Protein AF-A0A848Y8F3-F1 (afdb_monomer_lite)

Foldseek 3Di:
DDDDDDPPPPPDPPDDPQFKFKKAFPVLCVVQNADPDLVCLQVKAEEWEAAPVVRGIDWDWDQDPNDIDTDDHDHNHYDPDQLVSLVCRLVNRIMYMDGCVNCVVCCVVRSMPGRDGD

Structure (mmCIF, N/CA/C/O backbone):
data_AF-A0A848Y8F3-F1
#
_entry.id   AF-A0A848Y8F3-F1
#
loop_
_atom_site.group_PDB
_atom_site.id
_atom_site.type_symbol
_atom_site.label_atom_id
_atom_site.label_alt_id
_atom_site.label_comp_id
_atom_site.label_asym_id
_atom_site.label_entity_id
_atom_site.label_seq_id
_atom_site.pdbx_PDB_ins_code
_atom_site.Cartn_x
_atom_site.Cartn_y
_atom_site.Cartn_z
_atom_site.occupancy
_atom_site.B_iso_or_equiv
_atom_site.auth_seq_id
_atom_site.auth_comp_id
_atom_site.auth_asym_id
_atom_site.auth_atom_id
_atom_site.pdbx_PDB_model_num
ATOM 1 N N . MET A 1 1 ? 47.061 27.665 -5.352 1.00 40.72 1 MET A N 1
ATOM 2 C CA . MET A 1 1 ? 45.735 27.884 -5.968 1.00 40.72 1 MET A CA 1
ATOM 3 C C . MET A 1 1 ? 44.704 27.118 -5.159 1.00 40.72 1 MET A C 1
ATOM 5 O O . MET A 1 1 ? 44.908 25.937 -4.917 1.00 40.72 1 MET A O 1
ATOM 9 N N . HIS A 1 2 ? 43.694 27.837 -4.667 1.00 38.62 2 HIS A N 1
ATOM 10 C CA . HIS A 1 2 ? 42.559 27.359 -3.872 1.00 38.62 2 HIS A CA 1
ATOM 11 C C . HIS A 1 2 ? 41.809 26.207 -4.566 1.00 38.62 2 HIS A C 1
ATOM 13 O O . HIS A 1 2 ? 41.576 26.289 -5.768 1.00 38.62 2 HIS A O 1
ATOM 19 N N . ASN A 1 3 ? 41.385 25.184 -3.815 1.00 38.03 3 ASN A N 1
ATOM 20 C CA . ASN A 1 3 ? 40.304 24.290 -4.236 1.00 38.03 3 ASN A CA 1
ATOM 21 C C . ASN A 1 3 ? 39.157 24.441 -3.233 1.00 38.03 3 ASN A C 1
ATOM 23 O O . ASN A 1 3 ? 39.264 24.022 -2.080 1.00 38.03 3 ASN A O 1
ATOM 27 N N . GLU A 1 4 ? 38.116 25.136 -3.674 1.00 46.16 4 GLU A N 1
ATOM 28 C CA . GLU A 1 4 ? 36.965 25.550 -2.883 1.00 46.16 4 GLU A CA 1
ATOM 29 C C . GLU A 1 4 ? 35.962 24.402 -2.696 1.00 46.16 4 GLU A C 1
ATOM 31 O O . GLU A 1 4 ? 35.920 23.430 -3.451 1.00 46.16 4 GLU A O 1
ATOM 36 N N . GLY A 1 5 ? 35.200 24.507 -1.608 1.00 49.75 5 GLY A N 1
ATOM 37 C CA . GLY A 1 5 ? 34.425 23.445 -0.977 1.00 49.75 5 GLY A CA 1
ATOM 38 C C . GLY A 1 5 ? 33.512 22.643 -1.901 1.00 49.75 5 GLY A C 1
ATOM 39 O O . GLY A 1 5 ? 32.561 23.157 -2.488 1.00 49.75 5 GLY A O 1
ATOM 40 N N . ARG A 1 6 ? 33.702 21.319 -1.891 1.00 42.56 6 ARG A N 1
ATOM 41 C CA . ARG A 1 6 ? 32.614 20.385 -2.190 1.00 42.56 6 ARG A CA 1
ATOM 42 C C . ARG A 1 6 ? 31.580 20.550 -1.082 1.00 42.56 6 ARG A C 1
ATOM 44 O O . ARG A 1 6 ? 31.818 20.125 0.046 1.00 42.56 6 ARG A O 1
ATOM 51 N N . ALA A 1 7 ? 30.452 21.180 -1.395 1.00 49.28 7 ALA A N 1
ATOM 52 C CA . ALA A 1 7 ? 29.282 21.150 -0.536 1.00 49.28 7 ALA A CA 1
ATOM 53 C C . ALA A 1 7 ? 28.867 19.682 -0.352 1.00 49.28 7 ALA A C 1
ATOM 55 O O . ALA A 1 7 ? 28.219 19.082 -1.210 1.00 49.28 7 ALA A O 1
ATOM 56 N N . SER A 1 8 ? 29.303 19.071 0.747 1.00 43.31 8 SER A N 1
ATOM 57 C CA . SER A 1 8 ? 28.810 17.772 1.176 1.00 43.31 8 SER A CA 1
ATOM 58 C C . SER A 1 8 ? 27.366 17.975 1.607 1.00 43.31 8 SER A C 1
ATOM 60 O O . SER A 1 8 ? 27.099 18.427 2.717 1.00 43.31 8 SER A O 1
ATOM 62 N N . MET A 1 9 ? 26.428 17.682 0.706 1.00 63.75 9 MET A N 1
ATOM 63 C CA . MET A 1 9 ? 25.015 17.567 1.043 1.00 63.75 9 MET A CA 1
ATOM 64 C C . MET A 1 9 ? 24.865 16.419 2.046 1.00 63.75 9 MET A C 1
ATOM 66 O O . MET A 1 9 ? 24.722 15.256 1.674 1.00 63.75 9 MET A O 1
ATOM 70 N N . LEU A 1 10 ? 24.944 16.735 3.336 1.00 51.53 10 LEU A N 1
ATOM 71 C CA . LEU A 1 10 ? 24.617 15.807 4.406 1.00 51.53 10 LEU A CA 1
ATOM 72 C C . LEU A 1 10 ? 23.094 15.759 4.505 1.00 51.53 10 LEU A C 1
ATOM 74 O O . LEU A 1 10 ? 22.464 16.588 5.157 1.00 51.53 10 LEU A O 1
ATOM 78 N N . ALA A 1 11 ? 22.491 14.797 3.810 1.00 53.09 11 ALA A N 1
ATOM 79 C CA . ALA A 1 11 ? 21.087 14.472 3.994 1.00 53.09 11 ALA A CA 1
ATOM 80 C C . ALA A 1 11 ? 20.904 13.866 5.395 1.00 53.09 11 ALA A C 1
ATOM 82 O O . ALA A 1 11 ? 21.071 12.663 5.598 1.00 53.09 11 ALA A O 1
ATOM 83 N N . VAL A 1 12 ? 20.589 14.706 6.381 1.00 57.28 12 VAL A N 1
ATOM 84 C CA . VAL A 1 12 ? 20.203 14.244 7.715 1.00 57.28 12 VAL A CA 1
ATOM 85 C C . VAL A 1 12 ? 18.823 13.598 7.601 1.00 57.28 12 VAL A C 1
ATOM 87 O O . VAL A 1 12 ? 17.846 14.236 7.207 1.00 57.28 12 VAL A O 1
ATOM 90 N N . ARG A 1 13 ? 18.737 12.305 7.921 1.00 50.50 13 ARG A N 1
ATOM 91 C CA . ARG A 1 13 ? 17.470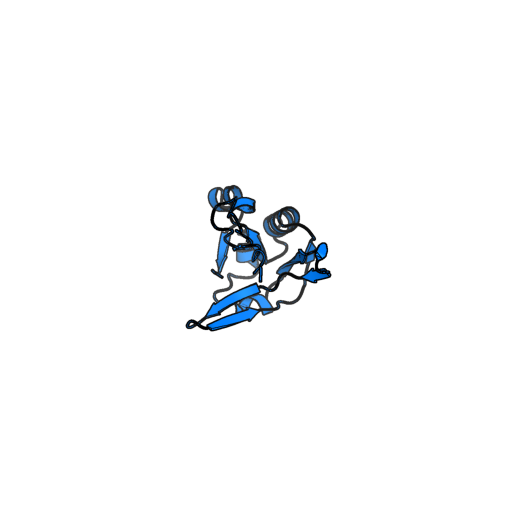 11.566 7.984 1.00 50.50 13 ARG A CA 1
ATOM 92 C C . ARG A 1 13 ? 16.716 12.027 9.235 1.00 50.50 13 ARG A C 1
ATOM 94 O O . ARG A 1 13 ? 16.937 11.502 10.315 1.00 50.50 13 ARG A O 1
ATOM 101 N N . LEU A 1 14 ? 15.854 13.035 9.084 1.00 59.38 14 LEU A N 1
ATOM 102 C CA . LEU A 1 14 ? 15.058 13.623 10.176 1.00 59.38 14 LEU A CA 1
ATOM 103 C C . LEU A 1 14 ? 13.970 12.683 10.730 1.00 59.38 14 LEU A C 1
ATOM 105 O O . LEU A 1 14 ? 13.372 12.969 11.760 1.00 59.38 14 LEU A O 1
ATOM 109 N N . THR A 1 15 ? 13.687 11.573 10.048 1.00 56.69 15 THR A N 1
ATOM 110 C CA . THR A 1 15 ? 12.646 10.608 10.416 1.00 56.69 15 THR A CA 1
ATOM 111 C C . THR A 1 15 ? 13.185 9.181 10.317 1.00 56.69 15 THR A C 1
ATOM 113 O O . THR A 1 15 ? 14.106 8.904 9.540 1.00 56.69 15 THR A O 1
ATOM 116 N N . GLY A 1 16 ? 12.617 8.271 11.121 1.00 63.03 16 GLY A N 1
ATOM 117 C CA . GLY A 1 16 ? 12.870 6.830 11.016 1.00 63.03 16 GLY A CA 1
ATOM 118 C C . GLY A 1 16 ? 12.612 6.298 9.595 1.00 63.03 16 GLY A C 1
ATOM 119 O O . GLY A 1 16 ? 12.116 7.029 8.737 1.00 63.03 16 GLY A O 1
ATOM 120 N N . PRO A 1 17 ? 12.966 5.038 9.289 1.00 67.75 17 PRO A N 1
ATOM 121 C CA . PRO A 1 17 ? 12.876 4.514 7.929 1.00 67.75 17 PRO A CA 1
ATOM 122 C C . PRO A 1 17 ? 11.454 4.654 7.363 1.00 67.75 17 PRO A C 1
ATOM 124 O O . PRO A 1 17 ? 10.519 3.982 7.805 1.00 67.75 17 PRO A O 1
ATOM 127 N N . LEU A 1 18 ? 11.308 5.530 6.364 1.00 77.25 18 LEU A N 1
ATOM 128 C CA . LEU A 1 18 ? 10.089 5.721 5.583 1.00 77.25 18 LEU A CA 1
ATOM 129 C C . LEU A 1 18 ? 9.797 4.431 4.816 1.00 77.25 18 LEU A C 1
ATOM 131 O O . LEU A 1 18 ? 10.310 4.212 3.722 1.00 77.25 18 LEU A O 1
ATOM 135 N N . THR A 1 19 ? 9.015 3.556 5.440 1.00 84.31 19 THR A N 1
ATOM 136 C CA . THR A 1 19 ? 8.743 2.217 4.924 1.00 84.31 19 THR A CA 1
ATOM 137 C C . THR A 1 19 ? 7.378 2.232 4.240 1.00 84.31 19 THR A C 1
ATOM 139 O O . THR A 1 19 ? 6.365 2.330 4.944 1.00 84.31 19 THR A O 1
ATOM 142 N N . PRO A 1 20 ? 7.312 2.190 2.897 1.00 88.00 20 PRO A N 1
ATOM 143 C CA . PRO A 1 20 ? 6.046 2.040 2.196 1.00 88.00 20 PRO A CA 1
ATOM 144 C C . PRO A 1 20 ? 5.443 0.666 2.497 1.00 88.00 20 PRO A C 1
ATOM 146 O O . PRO A 1 20 ? 6.156 -0.327 2.649 1.00 88.00 20 PRO A O 1
ATOM 149 N N . ARG A 1 21 ? 4.119 0.612 2.598 1.00 91.38 21 ARG A N 1
ATOM 150 C CA . ARG A 1 21 ? 3.357 -0.619 2.796 1.00 91.38 21 ARG A CA 1
ATOM 151 C C . ARG A 1 21 ? 2.180 -0.664 1.839 1.00 91.38 21 ARG A C 1
ATOM 153 O O . ARG A 1 21 ? 1.455 0.322 1.701 1.00 91.38 21 ARG A O 1
ATOM 160 N N . PHE A 1 22 ? 2.010 -1.821 1.207 1.00 94.06 22 PHE A N 1
ATOM 161 C CA . PHE A 1 22 ? 0.845 -2.140 0.393 1.00 94.06 22 PHE A CA 1
ATOM 162 C C . PHE A 1 22 ? -0.246 -2.696 1.283 1.00 94.06 22 PHE A C 1
ATOM 164 O O . PHE A 1 22 ? 0.002 -3.608 2.076 1.00 94.06 22 PHE A O 1
ATOM 171 N N . MET A 1 23 ? -1.441 -2.142 1.154 1.00 95.50 23 MET A N 1
ATOM 172 C CA . MET A 1 23 ? -2.519 -2.420 2.086 1.00 95.50 23 MET A CA 1
ATOM 173 C C . MET A 1 23 ? -3.895 -2.317 1.429 1.00 95.50 23 MET A C 1
ATOM 175 O O . MET A 1 23 ? -4.058 -1.658 0.397 1.00 95.50 23 MET A O 1
ATOM 179 N N . ALA A 1 24 ? -4.864 -3.001 2.028 1.00 97.50 24 ALA A N 1
ATOM 180 C CA . ALA A 1 24 ? -6.263 -3.024 1.619 1.00 97.50 24 ALA A CA 1
ATOM 181 C C . ALA A 1 24 ? -7.175 -3.162 2.845 1.00 97.50 24 ALA A C 1
ATOM 183 O O . ALA A 1 24 ? -6.748 -3.687 3.873 1.00 97.50 24 ALA A O 1
ATOM 184 N N . ALA A 1 25 ? -8.432 -2.726 2.738 1.00 98.00 25 ALA A N 1
ATOM 185 C CA . ALA A 1 25 ? -9.431 -3.040 3.757 1.00 98.00 25 ALA A CA 1
ATOM 186 C C . ALA A 1 25 ? -9.798 -4.537 3.728 1.00 98.00 25 ALA A C 1
ATOM 188 O O . ALA A 1 25 ? -9.925 -5.096 2.631 1.00 98.00 25 ALA A O 1
ATOM 189 N N . PRO A 1 26 ? -10.057 -5.170 4.888 1.00 97.44 26 PRO A N 1
ATOM 190 C CA . PRO A 1 26 ? -10.537 -6.552 4.952 1.00 97.44 26 PRO A CA 1
ATOM 191 C C . PRO A 1 26 ? -11.757 -6.799 4.054 1.00 97.44 26 PRO A C 1
ATOM 193 O O . PRO A 1 26 ? -11.775 -7.748 3.277 1.00 97.44 26 PRO A O 1
ATOM 196 N N . SER A 1 27 ? -12.718 -5.869 4.051 1.00 97.25 27 SER A N 1
ATOM 197 C CA . SER A 1 27 ? -13.935 -5.932 3.224 1.00 97.25 27 SER A CA 1
ATOM 198 C C . SER A 1 27 ? -13.654 -5.983 1.717 1.00 97.25 27 SER A C 1
ATOM 200 O O . SER A 1 27 ? -14.392 -6.608 0.951 1.00 97.25 27 SER A O 1
ATOM 202 N N . TYR A 1 28 ? -12.574 -5.344 1.260 1.00 97.25 28 TYR A N 1
ATOM 203 C CA . TYR A 1 28 ? -12.135 -5.441 -0.128 1.00 97.25 28 TYR A CA 1
ATOM 204 C C . TYR A 1 28 ? -11.525 -6.818 -0.413 1.00 97.25 28 TYR A C 1
ATOM 206 O O . TYR A 1 28 ? -11.840 -7.432 -1.433 1.00 97.25 28 TYR A O 1
ATOM 214 N N . LEU A 1 29 ? -10.685 -7.320 0.494 1.00 96.62 29 LEU A N 1
ATOM 215 C CA . LEU A 1 29 ? -10.014 -8.614 0.352 1.00 96.62 29 LEU A CA 1
ATOM 216 C C . LEU A 1 29 ? -10.997 -9.788 0.385 1.00 96.62 29 LEU A C 1
ATOM 218 O O . LEU A 1 29 ? -10.830 -10.737 -0.376 1.00 96.62 29 LEU A O 1
ATOM 222 N N . GLU A 1 30 ? -12.050 -9.707 1.195 1.00 96.31 30 GLU A N 1
ATOM 223 C CA . GLU A 1 30 ? -13.137 -10.693 1.222 1.00 96.31 30 GLU A CA 1
ATOM 224 C C . GLU A 1 30 ? -13.861 -10.793 -0.125 1.00 96.31 30 GLU A C 1
ATOM 226 O O . GLU A 1 30 ? -14.257 -11.878 -0.547 1.00 96.31 30 GLU A O 1
ATOM 231 N N . ARG A 1 31 ? -14.017 -9.666 -0.828 1.00 96.00 31 ARG A N 1
ATOM 232 C CA . ARG A 1 31 ? -14.767 -9.599 -2.086 1.00 96.00 31 ARG A CA 1
ATOM 233 C C . ARG A 1 31 ? -13.926 -9.902 -3.324 1.00 96.00 31 ARG A C 1
ATOM 235 O O . ARG A 1 31 ? -14.446 -10.470 -4.281 1.00 96.00 31 ARG A O 1
ATOM 242 N N . PHE A 1 32 ? -12.668 -9.468 -3.343 1.00 95.12 32 PHE A N 1
ATOM 243 C CA . PHE A 1 32 ? -11.805 -9.535 -4.528 1.00 95.12 32 PHE A CA 1
ATOM 244 C C . PHE A 1 32 ? -10.631 -10.505 -4.378 1.00 95.12 32 PHE A C 1
ATOM 246 O O . PHE A 1 32 ? -9.903 -10.721 -5.344 1.00 95.12 32 PHE A O 1
ATOM 253 N N . GLY A 1 33 ? -10.454 -11.103 -3.199 1.00 94.38 33 GLY A N 1
ATOM 254 C CA . GLY A 1 33 ? -9.318 -11.959 -2.885 1.00 94.38 33 GLY A CA 1
ATOM 255 C C . GLY A 1 33 ? -8.075 -11.173 -2.467 1.00 94.38 33 GLY A C 1
ATOM 256 O O . GLY A 1 33 ? -7.980 -9.953 -2.632 1.00 94.38 33 GLY A O 1
ATOM 257 N N . ARG A 1 34 ? -7.107 -11.901 -1.901 1.00 95.19 34 ARG A N 1
ATOM 258 C CA . ARG A 1 34 ? -5.811 -11.359 -1.478 1.00 95.19 34 ARG A CA 1
ATOM 259 C C . ARG A 1 34 ? -4.772 -11.553 -2.587 1.00 95.19 34 ARG A C 1
ATOM 261 O O . ARG A 1 34 ? -4.596 -12.695 -3.014 1.00 95.19 34 ARG A O 1
ATOM 268 N N . PRO A 1 35 ? -4.051 -10.501 -3.018 1.00 93.88 35 PRO A N 1
ATOM 269 C CA . PRO A 1 35 ? -2.919 -10.680 -3.916 1.00 93.88 35 PRO A CA 1
ATOM 270 C C . PRO A 1 35 ? -1.800 -11.413 -3.175 1.00 93.88 35 PRO A C 1
ATOM 272 O O . PRO A 1 35 ? -1.441 -11.058 -2.053 1.00 93.88 35 PRO A O 1
ATOM 275 N N . SER A 1 36 ? -1.241 -12.428 -3.818 1.00 90.69 36 SER A N 1
ATOM 276 C CA . SER A 1 36 ? -0.097 -13.195 -3.313 1.00 90.69 36 SER A CA 1
ATOM 277 C C . SER A 1 36 ? 1.228 -12.694 -3.884 1.00 90.69 36 SER A C 1
ATOM 279 O O . SER A 1 36 ? 2.295 -12.944 -3.327 1.00 90.69 36 SER A O 1
ATOM 281 N N . HIS A 1 37 ? 1.153 -11.964 -4.996 1.00 90.69 37 HIS A N 1
ATOM 282 C CA . HIS A 1 37 ? 2.292 -11.539 -5.781 1.00 90.69 37 HIS A CA 1
ATOM 283 C C . HIS A 1 37 ? 2.093 -10.105 -6.293 1.00 90.69 37 HIS A C 1
ATOM 285 O O . HIS A 1 37 ? 0.985 -9.743 -6.686 1.00 90.69 37 HIS A O 1
ATOM 291 N N . PRO A 1 38 ? 3.161 -9.290 -6.416 1.00 90.56 38 PRO A N 1
ATOM 292 C CA . PRO A 1 38 ? 3.087 -7.966 -7.045 1.00 90.56 38 PRO A CA 1
ATOM 293 C C . PRO A 1 38 ? 2.372 -7.898 -8.405 1.00 90.56 38 PRO A C 1
ATOM 295 O O . PRO A 1 38 ? 1.736 -6.894 -8.711 1.00 90.56 38 PRO A O 1
ATOM 298 N N . ARG A 1 39 ? 2.438 -8.960 -9.222 1.00 89.88 39 ARG A N 1
ATOM 299 C CA . ARG A 1 39 ? 1.764 -9.026 -10.528 1.00 89.88 39 ARG A CA 1
ATOM 300 C C . ARG A 1 39 ? 0.240 -9.075 -10.399 1.00 89.88 39 ARG A C 1
ATOM 302 O O . ARG A 1 39 ? -0.455 -8.574 -11.276 1.00 89.88 39 ARG A O 1
ATOM 309 N N . ASP A 1 40 ? -0.271 -9.609 -9.291 1.00 92.12 40 ASP A N 1
ATOM 310 C CA . ASP A 1 40 ? -1.707 -9.736 -9.033 1.00 92.12 40 ASP A CA 1
ATOM 311 C C . ASP A 1 40 ? -2.360 -8.350 -8.917 1.00 92.12 40 ASP A C 1
ATOM 313 O O . ASP A 1 40 ? -3.533 -8.180 -9.234 1.00 92.12 40 ASP A O 1
ATOM 317 N N . LEU A 1 41 ? -1.582 -7.319 -8.563 1.00 91.50 41 LEU A N 1
ATOM 318 C CA . LEU A 1 41 ? -2.033 -5.924 -8.512 1.00 91.50 41 LEU A CA 1
ATOM 319 C C . LEU A 1 41 ? -2.568 -5.416 -9.856 1.00 91.50 41 LEU A C 1
ATOM 321 O O . LEU A 1 41 ? -3.386 -4.499 -9.870 1.00 91.50 41 LEU A O 1
ATOM 325 N N . LEU A 1 42 ? -2.154 -6.017 -10.976 1.00 91.12 42 LEU A N 1
ATOM 326 C CA . LEU A 1 42 ? -2.681 -5.691 -12.304 1.00 91.12 42 LEU A CA 1
ATOM 327 C C . LEU A 1 42 ? -4.159 -6.089 -12.465 1.00 91.12 42 LEU A C 1
ATOM 329 O O . LEU A 1 42 ? -4.858 -5.497 -13.283 1.00 91.12 42 LEU A O 1
ATOM 333 N N . ALA A 1 43 ? -4.634 -7.064 -11.685 1.00 92.38 43 ALA A N 1
ATOM 334 C CA . ALA A 1 43 ? -6.016 -7.542 -11.695 1.00 92.38 43 ALA A CA 1
ATOM 335 C C . ALA A 1 43 ? -6.900 -6.874 -10.625 1.00 92.38 43 ALA A C 1
ATOM 337 O O . ALA A 1 43 ? -8.108 -7.108 -10.582 1.00 92.38 43 ALA A O 1
ATOM 338 N N . HIS A 1 44 ? -6.325 -6.029 -9.765 1.00 94.31 44 HIS A N 1
ATOM 339 C CA . HIS A 1 44 ? -7.039 -5.351 -8.689 1.00 94.31 44 HIS A CA 1
ATOM 340 C C . HIS A 1 44 ? -7.249 -3.865 -8.981 1.00 94.31 44 HIS A C 1
ATOM 342 O O . HIS A 1 44 ? -6.485 -3.213 -9.693 1.00 94.31 44 HIS A O 1
ATOM 348 N N . LYS A 1 45 ? -8.270 -3.292 -8.338 1.00 94.81 45 LYS A N 1
ATOM 349 C CA . LYS A 1 45 ? -8.407 -1.839 -8.252 1.00 94.81 45 LYS A CA 1
ATOM 350 C C . LYS A 1 45 ? -7.264 -1.276 -7.424 1.00 94.81 45 LYS A C 1
ATOM 352 O O . LYS A 1 45 ? -7.001 -1.762 -6.324 1.00 94.81 45 LYS A O 1
ATOM 357 N N . CYS A 1 46 ? -6.627 -0.232 -7.939 1.00 94.69 46 CYS A N 1
ATOM 358 C CA . CYS A 1 46 ? -5.495 0.407 -7.284 1.00 94.69 46 CYS A CA 1
ATOM 359 C C . CYS A 1 46 ? -5.765 1.892 -7.026 1.00 94.69 46 CYS A C 1
ATOM 361 O O . CYS A 1 46 ? -6.139 2.652 -7.928 1.00 94.69 46 CYS A O 1
ATOM 363 N N . VAL A 1 47 ? -5.536 2.295 -5.778 1.00 94.44 47 VAL A N 1
ATOM 364 C CA . VAL A 1 47 ? -5.578 3.672 -5.291 1.00 94.44 47 VAL A CA 1
ATOM 365 C C . VAL A 1 47 ? -4.148 4.198 -5.257 1.00 94.44 47 VAL A C 1
ATOM 367 O O . VAL A 1 47 ? -3.315 3.758 -4.462 1.00 94.44 47 VAL A O 1
ATOM 370 N N . ARG A 1 48 ? -3.833 5.124 -6.162 1.00 91.31 48 ARG A N 1
ATOM 371 C CA . ARG A 1 48 ? -2.462 5.574 -6.408 1.00 91.31 48 ARG A CA 1
ATOM 372 C C . ARG A 1 48 ? -2.206 6.967 -5.849 1.00 91.31 48 ARG A C 1
ATOM 374 O O . ARG A 1 48 ? -3.076 7.831 -5.833 1.00 91.31 48 ARG A O 1
ATOM 381 N N . HIS A 1 49 ? -0.965 7.185 -5.435 1.00 88.44 49 HIS A N 1
ATOM 382 C CA . HIS A 1 49 ? -0.471 8.483 -4.999 1.00 88.44 49 HIS A CA 1
ATOM 383 C C . HIS A 1 49 ? 0.240 9.196 -6.154 1.00 88.44 49 HIS A C 1
ATOM 385 O O . HIS A 1 49 ? 1.072 8.589 -6.828 1.00 88.44 49 HIS A O 1
ATOM 391 N N . LYS A 1 50 ? -0.036 10.482 -6.370 1.00 86.56 50 LYS A N 1
ATOM 392 C CA . LYS A 1 50 ? 0.646 11.336 -7.345 1.00 86.56 50 LYS A CA 1
ATOM 393 C C . LYS A 1 50 ? 1.482 12.386 -6.632 1.00 86.56 50 LYS A C 1
ATOM 395 O O . LYS A 1 50 ? 0.968 13.198 -5.877 1.00 86.56 50 LYS A O 1
ATOM 400 N N . PHE A 1 51 ? 2.767 12.442 -6.965 1.00 78.31 51 PHE A N 1
ATOM 401 C CA . PHE A 1 51 ? 3.626 13.541 -6.552 1.00 78.31 51 PHE A CA 1
ATOM 402 C C . PHE A 1 51 ? 3.298 14.784 -7.378 1.00 78.31 51 PHE A C 1
ATOM 404 O O . PHE A 1 51 ? 3.655 14.865 -8.556 1.00 78.31 51 PHE A O 1
ATOM 411 N N . VAL A 1 52 ? 2.634 15.760 -6.757 1.00 73.69 52 VAL A N 1
ATOM 412 C CA . VAL A 1 52 ? 2.236 17.022 -7.405 1.00 73.69 52 VAL A CA 1
ATOM 413 C C . VAL A 1 52 ? 3.447 17.769 -7.959 1.00 73.69 52 VAL A C 1
ATOM 415 O O . VAL A 1 52 ? 3.442 18.170 -9.122 1.00 73.69 52 VAL A O 1
ATOM 418 N N . THR A 1 53 ? 4.517 17.874 -7.167 1.00 73.56 53 THR A N 1
ATOM 419 C CA . THR A 1 53 ? 5.753 18.589 -7.528 1.00 73.56 53 THR A CA 1
ATOM 420 C C . THR A 1 53 ? 6.454 17.993 -8.743 1.00 73.56 53 THR A C 1
ATOM 422 O O . THR A 1 53 ? 6.969 18.723 -9.581 1.00 73.56 53 THR A O 1
ATOM 425 N N . ALA A 1 54 ? 6.437 16.668 -8.875 1.00 73.38 54 ALA A N 1
ATOM 426 C CA . ALA A 1 54 ? 7.093 15.968 -9.972 1.00 73.38 54 ALA A CA 1
ATOM 427 C C . ALA A 1 54 ? 6.128 15.549 -11.098 1.00 73.38 54 ALA A C 1
ATOM 429 O O . ALA A 1 54 ? 6.541 14.845 -12.016 1.00 73.38 54 ALA A O 1
ATOM 430 N N . LYS A 1 55 ? 4.845 15.943 -11.011 1.00 76.31 55 LYS A N 1
ATOM 431 C CA . LYS A 1 55 ? 3.749 15.599 -11.938 1.00 76.31 55 LYS A CA 1
ATOM 432 C C . LYS A 1 55 ? 3.646 14.104 -12.295 1.00 76.31 55 LYS A C 1
ATOM 434 O O . LYS A 1 55 ? 3.040 13.761 -13.307 1.00 76.31 55 LYS A O 1
ATOM 439 N N . ARG A 1 56 ? 4.170 13.213 -11.449 1.00 79.00 56 ARG A N 1
ATOM 440 C CA . ARG A 1 56 ? 4.255 11.764 -11.693 1.00 79.00 56 ARG A CA 1
ATOM 441 C C . ARG A 1 56 ? 3.521 10.969 -10.630 1.00 79.00 56 ARG A C 1
ATOM 443 O O . ARG A 1 56 ? 3.504 11.348 -9.459 1.00 79.00 56 ARG A O 1
ATOM 450 N N . VAL A 1 57 ? 2.930 9.857 -11.046 1.00 80.31 57 VAL A N 1
ATOM 451 C CA . VAL A 1 57 ? 2.362 8.872 -10.125 1.00 80.31 57 VAL A CA 1
ATOM 452 C C . VAL A 1 57 ? 3.511 8.111 -9.464 1.00 80.31 57 VAL A C 1
ATOM 454 O O . VAL A 1 57 ? 4.536 7.859 -10.093 1.00 80.31 57 VAL A O 1
ATOM 457 N N . LEU A 1 58 ? 3.376 7.799 -8.177 1.00 80.00 58 LEU A N 1
ATOM 458 C CA . LEU A 1 58 ? 4.323 6.957 -7.460 1.00 80.00 58 LEU A CA 1
ATOM 459 C C . LEU A 1 58 ? 4.336 5.570 -8.111 1.00 80.00 58 LEU A C 1
ATOM 461 O O . LEU A 1 58 ? 3.316 4.870 -8.130 1.00 80.00 58 LEU A O 1
ATOM 465 N N . ASN A 1 59 ? 5.495 5.192 -8.638 1.00 82.62 59 ASN A N 1
ATOM 466 C CA . ASN A 1 59 ? 5.737 3.845 -9.125 1.00 82.62 59 ASN A CA 1
ATOM 467 C C . ASN A 1 59 ? 5.897 2.893 -7.947 1.00 82.62 59 ASN A C 1
ATOM 469 O O . ASN A 1 59 ? 6.471 3.247 -6.914 1.00 82.62 59 ASN A O 1
ATOM 473 N N . TRP A 1 60 ? 5.330 1.701 -8.092 1.00 89.69 60 TRP A N 1
ATOM 474 C CA . TRP A 1 60 ? 5.407 0.675 -7.069 1.00 89.69 60 TRP A CA 1
ATOM 475 C C . TRP A 1 60 ? 6.583 -0.228 -7.395 1.00 89.69 60 TRP A C 1
ATOM 477 O O . TRP A 1 60 ? 6.603 -0.893 -8.429 1.00 89.69 60 TRP A O 1
ATOM 487 N N . HIS A 1 61 ? 7.584 -0.186 -6.526 1.00 86.75 61 HIS A N 1
ATOM 488 C CA . HIS A 1 61 ? 8.778 -1.001 -6.641 1.00 86.75 61 HIS A CA 1
ATOM 489 C C . HIS A 1 61 ? 8.666 -2.179 -5.687 1.00 86.75 61 HIS A C 1
ATOM 491 O O . HIS A 1 61 ? 8.243 -2.011 -4.545 1.00 86.75 61 HIS A O 1
ATOM 497 N N . PHE A 1 62 ? 9.045 -3.340 -6.194 1.00 86.44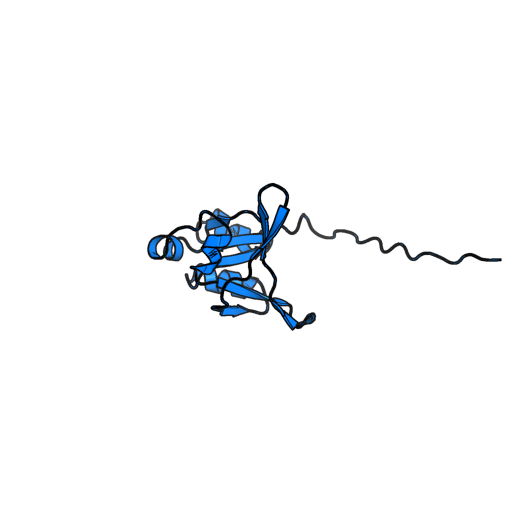 62 PHE A N 1
ATOM 498 C CA . PHE A 1 62 ? 9.072 -4.599 -5.475 1.00 86.44 62 PHE A CA 1
ATOM 499 C C . PHE A 1 62 ? 10.418 -5.267 -5.706 1.00 86.44 62 PHE A C 1
ATOM 501 O O . PHE A 1 62 ? 10.974 -5.165 -6.802 1.00 86.44 62 PHE A O 1
ATOM 508 N N . VAL A 1 63 ? 10.929 -5.978 -4.710 1.00 83.56 63 VAL A N 1
ATOM 509 C CA . VAL A 1 63 ? 12.083 -6.864 -4.885 1.00 83.56 63 VAL A CA 1
ATOM 510 C C . VAL A 1 63 ? 11.600 -8.303 -5.060 1.00 83.56 63 VAL A C 1
ATOM 512 O O . VAL A 1 63 ? 11.004 -8.882 -4.157 1.00 83.56 63 VAL A O 1
ATOM 515 N N . GLU A 1 64 ? 11.881 -8.887 -6.222 1.00 80.38 64 GLU A N 1
ATOM 516 C CA . GLU A 1 64 ? 11.590 -10.285 -6.561 1.00 80.38 64 GLU A CA 1
ATOM 517 C C . GLU A 1 64 ? 12.905 -10.955 -6.971 1.00 80.38 64 GLU A C 1
ATOM 519 O O . GLU A 1 64 ? 13.609 -10.440 -7.839 1.00 80.38 64 GLU A O 1
ATOM 524 N N . ASP A 1 65 ? 13.282 -12.055 -6.314 1.00 81.00 65 ASP A N 1
ATOM 525 C CA . ASP A 1 65 ? 14.539 -12.782 -6.566 1.00 81.00 65 ASP A CA 1
ATOM 526 C C . ASP A 1 65 ? 15.797 -11.888 -6.569 1.00 81.00 65 ASP A C 1
ATOM 528 O O . ASP A 1 65 ? 16.721 -12.048 -7.368 1.00 81.00 65 ASP A O 1
ATOM 532 N N . GLY A 1 66 ? 15.825 -10.885 -5.684 1.00 82.25 66 GLY A N 1
ATOM 533 C CA . GLY A 1 66 ? 16.919 -9.911 -5.592 1.00 82.25 66 GLY A CA 1
ATOM 534 C C . GLY A 1 66 ? 16.944 -8.870 -6.719 1.00 82.25 66 GLY A C 1
ATOM 535 O O . GLY A 1 66 ? 17.843 -8.030 -6.751 1.00 82.25 66 GLY A O 1
ATOM 536 N N . GLN A 1 67 ? 15.963 -8.880 -7.623 1.00 82.56 67 GLN A N 1
ATOM 537 C CA . GLN A 1 67 ? 15.816 -7.901 -8.694 1.00 82.56 67 GLN A CA 1
ATOM 538 C C . GLN A 1 67 ? 14.705 -6.904 -8.375 1.00 82.56 67 GLN A C 1
ATOM 540 O O . GLN A 1 67 ? 13.587 -7.273 -8.018 1.00 82.56 67 GLN A O 1
ATOM 545 N N . ALA A 1 68 ? 14.995 -5.617 -8.571 1.00 84.56 68 ALA A N 1
ATOM 546 C CA . ALA A 1 68 ? 13.973 -4.586 -8.510 1.00 84.56 68 ALA A CA 1
ATOM 547 C C . ALA A 1 68 ? 13.033 -4.712 -9.719 1.00 84.56 68 ALA A C 1
ATOM 549 O O . ALA A 1 68 ? 13.455 -4.607 -10.874 1.00 84.56 68 ALA A O 1
ATOM 550 N N . LYS A 1 69 ? 11.748 -4.908 -9.446 1.00 84.94 69 LYS A N 1
ATOM 551 C CA . LYS A 1 69 ? 10.659 -4.894 -10.418 1.00 84.94 69 LYS A CA 1
ATOM 552 C C . LYS A 1 69 ? 9.777 -3.687 -10.152 1.00 84.94 69 LYS A C 1
ATOM 554 O O . LYS A 1 69 ? 9.465 -3.360 -9.010 1.00 84.94 69 LYS A O 1
ATOM 559 N N . THR A 1 70 ? 9.359 -3.030 -11.224 1.00 87.62 70 THR A N 1
ATOM 560 C CA . THR A 1 70 ? 8.367 -1.958 -11.149 1.00 87.62 70 THR A CA 1
ATOM 561 C C . THR A 1 70 ? 7.039 -2.507 -11.633 1.00 87.62 70 THR A C 1
ATOM 563 O O . THR A 1 70 ? 6.972 -3.076 -12.721 1.00 87.62 70 THR A O 1
ATOM 566 N N . VAL A 1 71 ? 5.991 -2.331 -10.834 1.00 87.19 71 VAL A N 1
ATOM 567 C CA . VAL A 1 71 ? 4.617 -2.649 -11.221 1.00 87.19 71 VAL A CA 1
ATOM 568 C C . VAL A 1 71 ? 3.860 -1.343 -11.408 1.00 87.19 71 VAL A C 1
ATOM 570 O O . VAL A 1 71 ? 3.846 -0.472 -10.536 1.00 87.19 71 VAL A O 1
ATOM 573 N N . GLU A 1 72 ? 3.213 -1.216 -12.561 1.00 86.56 72 GLU A N 1
ATOM 574 C CA . GLU A 1 72 ? 2.345 -0.091 -12.889 1.00 86.56 72 GLU A CA 1
ATOM 575 C C . GLU A 1 72 ? 0.913 -0.605 -13.049 1.00 86.56 72 GLU A C 1
ATOM 577 O O . GLU A 1 72 ? 0.493 -0.940 -14.156 1.00 86.56 72 GLU A O 1
ATOM 582 N N . PRO A 1 73 ? 0.161 -0.731 -11.944 1.00 84.00 73 PRO A N 1
ATOM 583 C CA . PRO A 1 73 ? -1.207 -1.211 -12.018 1.00 84.00 73 PRO A CA 1
ATOM 584 C C . PRO A 1 73 ? -2.129 -0.177 -12.668 1.00 84.00 73 PRO A C 1
ATOM 586 O O . PRO A 1 73 ? -1.846 1.030 -12.611 1.00 84.00 73 PRO A O 1
ATOM 589 N N . PRO A 1 74 ? -3.260 -0.631 -13.240 1.00 77.44 74 PRO A N 1
ATOM 590 C CA . PRO A 1 74 ? -4.257 0.263 -13.800 1.00 77.44 74 PRO A CA 1
ATOM 591 C C . PRO A 1 74 ? -4.761 1.242 -12.734 1.00 77.44 74 PRO A C 1
ATOM 593 O O . PRO A 1 74 ? -5.096 0.882 -11.602 1.00 77.44 74 PRO A O 1
ATOM 596 N N . ASN A 1 75 ? -4.803 2.520 -13.099 1.00 75.44 75 ASN A N 1
ATOM 597 C CA . ASN A 1 75 ? -5.151 3.591 -12.175 1.00 75.44 75 ASN A CA 1
ATOM 598 C C . ASN A 1 75 ? -6.673 3.613 -11.979 1.00 75.44 75 ASN A C 1
ATOM 600 O O . ASN A 1 75 ? -7.396 3.954 -12.911 1.00 75.44 75 ASN A O 1
ATOM 604 N N . THR A 1 76 ? -7.166 3.281 -10.783 1.00 81.50 76 THR A N 1
ATOM 605 C CA . THR A 1 76 ? -8.607 3.379 -10.478 1.00 81.50 76 THR A CA 1
ATOM 606 C C . THR A 1 76 ? -8.946 4.700 -9.795 1.00 81.50 76 THR A C 1
ATOM 608 O O . THR A 1 76 ? -9.915 5.356 -10.161 1.00 81.50 76 THR A O 1
ATOM 611 N N . LEU A 1 77 ? -8.124 5.115 -8.829 1.00 90.19 77 LEU A N 1
ATOM 612 C CA . LEU A 1 77 ? -8.222 6.404 -8.143 1.00 90.19 77 LEU A CA 1
ATOM 613 C C . LEU A 1 77 ? -6.820 6.987 -7.974 1.00 90.19 77 LEU A C 1
ATOM 615 O O . LEU A 1 77 ? -5.864 6.240 -7.760 1.00 90.19 77 LEU A O 1
ATOM 619 N N . ILE A 1 78 ? -6.688 8.311 -8.070 1.00 90.81 78 ILE A N 1
ATOM 620 C CA . ILE A 1 78 ? -5.410 9.007 -7.891 1.00 90.81 78 ILE A CA 1
ATOM 621 C C . ILE A 1 78 ? -5.604 10.160 -6.913 1.00 90.81 78 ILE A C 1
ATOM 623 O O . ILE A 1 78 ? -6.422 11.042 -7.157 1.00 90.81 78 ILE A O 1
ATOM 627 N N . PHE A 1 79 ? -4.802 10.175 -5.853 1.00 92.25 79 PHE A N 1
ATOM 628 C CA . PHE A 1 79 ? -4.766 11.246 -4.861 1.00 92.25 79 PHE A CA 1
ATOM 629 C C . PHE A 1 79 ? -3.377 11.869 -4.785 1.00 92.25 79 PHE A C 1
ATOM 631 O O . PHE A 1 79 ? -2.372 11.231 -5.095 1.00 92.25 79 PHE A O 1
ATOM 638 N N . ASP A 1 80 ? -3.312 13.123 -4.364 1.00 89.81 80 ASP A N 1
ATOM 639 C CA . ASP A 1 80 ? -2.075 13.897 -4.235 1.00 89.81 80 ASP A CA 1
ATOM 640 C C . ASP A 1 80 ? -1.414 13.802 -2.852 1.00 89.81 80 ASP A C 1
ATOM 642 O O . ASP A 1 80 ? -0.337 14.356 -2.637 1.00 89.81 80 ASP A O 1
ATOM 646 N N . ASN A 1 81 ? -2.050 13.093 -1.920 1.00 89.12 81 ASN A N 1
ATOM 647 C CA . ASN A 1 81 ? -1.557 12.887 -0.571 1.00 89.12 81 ASN A CA 1
ATOM 648 C C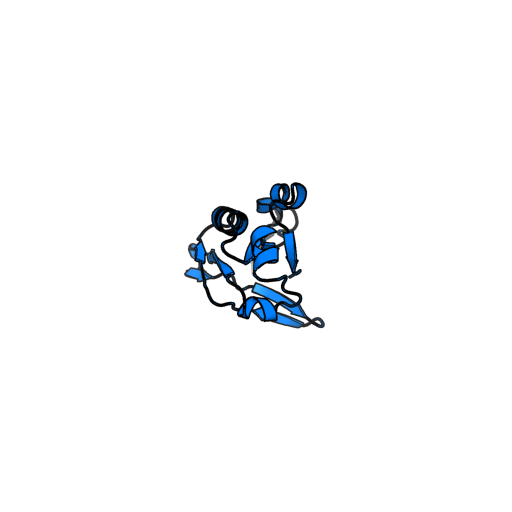 . ASN A 1 81 ? -1.886 11.465 -0.079 1.00 89.12 81 ASN A C 1
ATOM 650 O O . ASN A 1 81 ? -2.860 10.840 -0.504 1.00 89.12 81 ASN A O 1
ATOM 654 N N . MET A 1 82 ? -1.056 10.936 0.822 1.00 90.62 82 MET A N 1
ATOM 655 C CA . MET A 1 82 ? -1.185 9.556 1.309 1.00 90.62 82 MET A CA 1
ATOM 656 C C . MET A 1 82 ? -2.340 9.350 2.300 1.00 90.62 82 MET A C 1
ATOM 658 O O . MET A 1 82 ? -2.799 8.222 2.446 1.00 90.62 82 MET A O 1
ATOM 662 N N . GLN A 1 83 ? -2.829 10.410 2.951 1.00 92.75 83 GLN A N 1
ATOM 663 C CA . GLN A 1 83 ? -3.973 10.328 3.870 1.00 92.75 83 GLN A CA 1
ATOM 664 C C . GLN A 1 83 ? -5.264 10.016 3.102 1.00 92.75 83 GLN A C 1
ATOM 666 O O . GLN A 1 83 ? -6.013 9.121 3.479 1.00 92.75 83 GLN A O 1
ATOM 671 N N . SER A 1 84 ? -5.484 10.679 1.965 1.00 94.75 84 SER A N 1
ATOM 672 C CA . SER A 1 84 ? -6.610 10.401 1.069 1.00 94.75 84 SER A CA 1
ATOM 673 C C . SER A 1 84 ? -6.508 9.018 0.426 1.00 94.75 84 SER A C 1
ATOM 675 O O . SER A 1 84 ? -7.526 8.345 0.283 1.00 94.75 84 SER A O 1
ATOM 677 N N . VAL A 1 85 ? -5.293 8.554 0.098 1.00 94.56 85 VAL A N 1
ATOM 678 C CA . VAL A 1 85 ? -5.083 7.154 -0.316 1.00 94.56 85 VAL A CA 1
ATOM 679 C C . VAL A 1 85 ? -5.531 6.205 0.793 1.00 94.56 85 VAL A C 1
ATOM 681 O O . VAL A 1 85 ? -6.292 5.281 0.519 1.00 94.56 85 VAL A O 1
ATOM 684 N N . ALA A 1 86 ? -5.093 6.438 2.034 1.00 95.19 86 ALA A N 1
ATOM 685 C CA . ALA A 1 86 ? -5.455 5.591 3.163 1.00 95.19 86 ALA A CA 1
ATOM 686 C C . ALA A 1 86 ? -6.971 5.556 3.393 1.00 95.19 86 ALA A C 1
ATOM 688 O O . ALA A 1 86 ? -7.541 4.475 3.500 1.00 95.19 86 ALA A O 1
ATOM 689 N N . LEU A 1 87 ? -7.626 6.719 3.378 1.00 95.88 87 LEU A N 1
ATOM 690 C CA . LEU A 1 87 ? -9.074 6.837 3.526 1.00 95.88 87 LEU A CA 1
ATOM 691 C C . LEU A 1 87 ? -9.831 6.040 2.456 1.00 95.88 87 LEU A C 1
ATOM 693 O O . LEU A 1 87 ? -10.651 5.194 2.789 1.00 95.88 87 LEU A O 1
ATOM 697 N N . ALA A 1 88 ? -9.506 6.239 1.178 1.00 96.25 88 ALA A N 1
ATOM 698 C CA . ALA A 1 88 ? -10.199 5.541 0.097 1.00 96.25 88 ALA A CA 1
ATOM 699 C C . ALA A 1 88 ? -10.023 4.015 0.178 1.00 96.25 88 ALA A C 1
ATOM 701 O O . ALA A 1 88 ? -10.918 3.248 -0.176 1.00 96.25 88 ALA A O 1
ATOM 702 N N . VAL A 1 89 ? -8.862 3.557 0.641 1.00 97.06 89 VAL A N 1
ATOM 703 C CA . VAL A 1 89 ? -8.605 2.129 0.820 1.00 97.06 89 VAL A CA 1
ATOM 704 C C . VAL A 1 89 ? -9.355 1.566 2.027 1.00 97.06 89 VAL A C 1
ATOM 706 O O . VAL A 1 89 ? -9.888 0.466 1.904 1.00 97.06 89 VAL A O 1
ATOM 709 N N . ARG A 1 90 ? -9.463 2.309 3.142 1.00 96.81 90 ARG A N 1
ATOM 710 C CA . ARG A 1 90 ? -10.310 1.938 4.298 1.00 96.81 90 ARG A CA 1
ATOM 711 C C . ARG A 1 90 ? -11.768 1.743 3.874 1.00 96.81 90 ARG A C 1
ATOM 713 O O . ARG A 1 90 ? -12.404 0.788 4.303 1.00 96.81 90 ARG A O 1
ATOM 720 N N . ASP A 1 91 ? -12.247 2.583 2.960 1.00 96.31 91 ASP A N 1
ATOM 721 C CA . ASP A 1 91 ? -13.599 2.504 2.392 1.00 96.31 91 ASP A CA 1
ATOM 722 C C . ASP A 1 91 ? -13.755 1.380 1.342 1.00 96.31 91 ASP A C 1
ATOM 724 O O . ASP A 1 91 ? -14.816 1.204 0.741 1.00 96.31 91 ASP A O 1
ATOM 728 N N . GLY A 1 92 ? -12.705 0.585 1.105 1.00 95.38 92 GLY A N 1
ATOM 729 C CA . GLY A 1 92 ? -12.749 -0.591 0.239 1.00 95.38 92 GLY A CA 1
ATOM 730 C C . GLY A 1 92 ? -12.668 -0.278 -1.256 1.00 95.38 92 GLY A C 1
ATOM 731 O O . GLY A 1 92 ? -13.105 -1.084 -2.081 1.00 95.38 92 GLY A O 1
ATOM 732 N N . HIS A 1 93 ? -12.108 0.870 -1.650 1.00 95.50 93 HIS A N 1
ATOM 733 C CA . HIS A 1 93 ? -12.001 1.235 -3.068 1.00 95.50 93 HIS A CA 1
ATOM 734 C C . HIS A 1 93 ? -10.858 0.547 -3.829 1.00 95.50 93 HIS A C 1
ATOM 736 O O . HIS A 1 93 ? -10.774 0.686 -5.053 1.00 95.50 93 HIS A O 1
ATOM 742 N N . GLY A 1 94 ? -9.997 -0.210 -3.150 1.00 94.81 94 GLY A N 1
ATOM 743 C CA . GL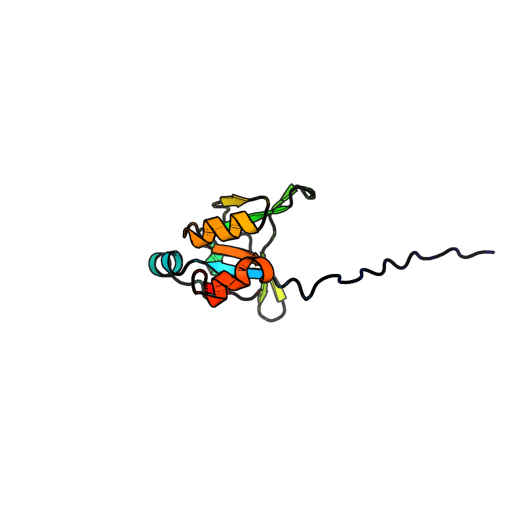Y A 1 94 ? -8.911 -0.939 -3.793 1.00 94.81 94 GLY A CA 1
ATOM 744 C C . GLY A 1 94 ? -7.720 -1.171 -2.882 1.00 94.81 94 GLY A C 1
ATOM 745 O O . GLY A 1 94 ? -7.803 -1.024 -1.667 1.00 94.81 94 GLY A O 1
ATOM 746 N N . ILE A 1 95 ? -6.597 -1.495 -3.511 1.00 96.50 95 ILE A N 1
ATOM 747 C CA . ILE A 1 95 ? -5.284 -1.614 -2.884 1.00 96.50 95 ILE A CA 1
ATOM 748 C C . ILE A 1 95 ? -4.565 -0.274 -2.989 1.00 96.50 95 ILE A C 1
ATOM 750 O O . ILE A 1 95 ? -4.539 0.332 -4.061 1.00 96.50 95 ILE A O 1
ATOM 754 N N . GLY A 1 96 ? -3.936 0.175 -1.907 1.00 94.75 96 GLY A N 1
ATOM 755 C CA . GLY A 1 96 ? -3.098 1.370 -1.917 1.00 94.75 96 GLY A CA 1
ATOM 756 C C . GLY A 1 96 ? -1.710 1.132 -1.349 1.00 94.75 96 GLY A C 1
ATOM 757 O O . GLY A 1 96 ? -1.415 0.099 -0.752 1.00 94.75 96 GLY A O 1
ATOM 758 N N . CYS A 1 97 ? -0.858 2.137 -1.532 1.00 92.75 97 CYS A N 1
ATOM 759 C CA . CYS A 1 97 ? 0.470 2.198 -0.943 1.00 92.75 97 CYS A CA 1
ATOM 760 C C . CYS A 1 97 ? 0.611 3.506 -0.165 1.00 92.75 97 CYS A C 1
ATOM 762 O O . CYS A 1 97 ? 0.471 4.590 -0.737 1.00 92.75 97 CYS A O 1
ATOM 764 N N . ALA A 1 98 ? 0.922 3.399 1.123 1.00 91.56 98 ALA A N 1
ATOM 765 C CA . ALA A 1 98 ? 1.170 4.533 2.005 1.00 91.56 98 ALA A CA 1
ATOM 766 C C . ALA A 1 98 ? 2.382 4.251 2.898 1.00 91.56 98 ALA A C 1
ATOM 768 O O . ALA A 1 98 ? 2.838 3.113 3.021 1.00 91.56 98 ALA A O 1
ATOM 769 N N . LEU A 1 99 ? 2.930 5.292 3.519 1.00 90.12 99 LEU A N 1
ATOM 770 C CA . LEU A 1 99 ? 3.960 5.117 4.539 1.00 90.12 99 LEU A CA 1
ATOM 771 C C . LEU A 1 99 ? 3.361 4.454 5.776 1.00 90.12 99 LEU A C 1
ATOM 773 O O . LEU A 1 99 ? 2.272 4.830 6.200 1.00 90.12 99 LEU A O 1
ATOM 777 N N . ARG A 1 100 ? 4.098 3.529 6.402 1.00 89.69 100 ARG A N 1
ATOM 778 C CA . ARG A 1 100 ? 3.652 2.858 7.634 1.00 89.69 100 ARG A CA 1
ATOM 779 C C . ARG A 1 100 ? 3.175 3.846 8.701 1.00 89.69 100 ARG A C 1
ATOM 781 O O . ARG A 1 100 ? 2.146 3.607 9.310 1.00 89.69 100 ARG A O 1
ATOM 788 N N . THR A 1 101 ? 3.871 4.967 8.878 1.00 89.88 101 THR A N 1
ATOM 789 C CA . THR A 1 101 ? 3.515 6.011 9.855 1.00 89.88 101 THR A CA 1
ATOM 790 C C . THR A 1 101 ? 2.146 6.652 9.613 1.00 89.88 101 THR A C 1
ATOM 792 O O . THR A 1 101 ? 1.569 7.204 10.539 1.00 89.88 101 THR A O 1
ATOM 795 N N . VAL A 1 102 ? 1.617 6.592 8.386 1.00 91.31 102 VAL A N 1
ATOM 796 C CA . VAL A 1 102 ? 0.284 7.112 8.031 1.00 91.31 102 VAL A CA 1
ATOM 797 C C . VAL A 1 102 ? -0.825 6.131 8.412 1.00 91.31 102 VAL A C 1
ATOM 799 O O . VAL A 1 102 ? -1.931 6.558 8.717 1.00 91.31 102 VAL A O 1
ATOM 802 N N . ILE A 1 103 ? -0.535 4.830 8.388 1.00 93.38 103 ILE A N 1
ATOM 803 C CA . ILE A 1 103 ? -1.532 3.752 8.500 1.00 93.38 103 ILE A CA 1
ATOM 804 C C . ILE A 1 103 ? -1.326 2.868 9.734 1.00 93.38 103 ILE A C 1
ATOM 806 O O . ILE A 1 103 ? -1.961 1.828 9.857 1.00 93.38 103 ILE A O 1
ATOM 810 N N . GLU A 1 104 ? -0.408 3.226 10.632 1.00 93.00 104 GLU A N 1
ATOM 811 C CA . GLU A 1 104 ? -0.008 2.362 11.745 1.00 93.00 104 GLU A CA 1
ATOM 812 C C . GLU A 1 104 ? -1.190 1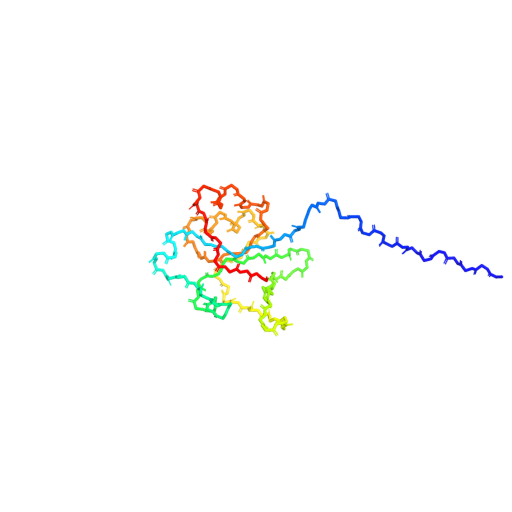.998 12.647 1.00 93.00 104 GLU A C 1
ATOM 814 O O . GLU A 1 104 ? -1.387 0.824 12.949 1.00 93.00 104 GLU A O 1
ATOM 819 N N . GLU A 1 105 ? -2.026 2.975 12.998 1.00 94.00 105 GLU A N 1
ATOM 820 C CA . GLU A 1 105 ? -3.242 2.738 13.780 1.00 94.00 105 GLU A CA 1
ATOM 821 C C . GLU A 1 105 ? -4.229 1.816 13.047 1.00 94.00 105 GLU A C 1
ATOM 823 O O . GLU A 1 105 ? -4.850 0.951 13.663 1.00 94.00 105 GLU A O 1
ATOM 828 N N . ASP A 1 106 ? -4.357 1.941 11.727 1.00 95.50 106 ASP A N 1
ATOM 829 C CA . ASP A 1 106 ? -5.276 1.101 10.955 1.00 95.50 106 ASP A CA 1
ATOM 830 C C . ASP A 1 106 ? -4.828 -0.349 10.898 1.00 95.50 106 ASP A C 1
ATOM 832 O O . ASP A 1 106 ? -5.659 -1.251 10.976 1.00 95.50 106 ASP A O 1
ATOM 836 N N . LEU A 1 107 ? -3.515 -0.561 10.777 1.00 94.38 107 LEU A N 1
ATOM 837 C CA . LEU A 1 107 ? -2.915 -1.887 10.812 1.00 94.38 107 LEU A CA 1
ATOM 838 C C . LEU A 1 107 ? -3.088 -2.522 12.197 1.00 94.38 107 LEU A C 1
ATOM 840 O O . LEU A 1 107 ? -3.393 -3.706 12.292 1.00 94.38 107 LEU A O 1
ATOM 844 N N . LEU A 1 108 ? -2.925 -1.740 13.271 1.00 95.62 108 LEU A N 1
ATOM 845 C CA . LEU A 1 108 ? -3.101 -2.217 14.647 1.00 95.62 108 LEU A CA 1
ATOM 846 C C . LEU A 1 108 ? -4.563 -2.536 14.978 1.00 95.62 108 LEU A C 1
ATOM 848 O O . LEU A 1 108 ? -4.838 -3.501 15.686 1.00 95.62 108 LEU A O 1
ATOM 852 N N . THR A 1 109 ? -5.499 -1.731 14.476 1.00 96.44 109 THR A N 1
ATOM 853 C CA . THR A 1 109 ? -6.941 -1.896 14.727 1.00 96.44 109 THR A CA 1
ATOM 854 C C . THR A 1 109 ? -7.625 -2.848 13.745 1.00 96.44 109 THR A C 1
ATOM 856 O O . THR A 1 109 ? -8.815 -3.115 13.891 1.00 96.44 109 THR A O 1
ATOM 859 N N . GLY A 1 110 ? -6.901 -3.359 12.744 1.00 95.00 110 GLY A N 1
ATOM 860 C CA . GLY A 1 110 ? -7.440 -4.255 11.721 1.00 95.00 110 GLY A CA 1
ATOM 861 C C . GLY A 1 110 ? -8.359 -3.572 10.704 1.00 95.00 110 GLY A C 1
ATOM 862 O O . GLY A 1 110 ? -9.015 -4.254 9.923 1.00 95.00 110 GLY A O 1
ATOM 863 N N . LYS A 1 111 ? -8.411 -2.233 10.674 1.00 96.31 111 LYS A N 1
ATOM 864 C CA . LYS A 1 111 ? -9.130 -1.483 9.628 1.00 96.31 111 LYS A CA 1
ATOM 865 C C . LYS A 1 111 ? -8.482 -1.671 8.261 1.00 96.31 111 LYS A C 1
ATOM 867 O O . LYS A 1 111 ? -9.163 -1.595 7.242 1.00 96.31 111 LYS A O 1
ATOM 872 N N . LEU A 1 112 ? -7.169 -1.891 8.250 1.00 96.88 112 LEU A N 1
ATOM 873 C CA . LEU A 1 112 ? -6.379 -2.175 7.063 1.00 96.88 112 LEU A CA 1
ATOM 874 C C . LEU A 1 112 ? -5.493 -3.390 7.317 1.00 96.88 112 LEU A C 1
ATOM 876 O O . LEU A 1 112 ? -4.935 -3.557 8.398 1.00 96.88 112 LEU A O 1
ATOM 880 N N . GLU A 1 113 ? -5.323 -4.208 6.288 1.00 96.06 113 GLU A N 1
ATOM 881 C CA . GLU A 1 113 ? -4.401 -5.336 6.279 1.00 96.06 113 GLU A CA 1
ATOM 882 C C . GLU A 1 113 ? -3.226 -5.029 5.350 1.00 96.06 113 GLU A C 1
ATOM 884 O O . GLU A 1 113 ? -3.405 -4.545 4.230 1.00 96.06 113 GLU A O 1
ATOM 889 N N . SER A 1 114 ? -2.008 -5.335 5.805 1.00 94.69 114 SER A N 1
ATOM 890 C CA . SER A 1 114 ? -0.821 -5.338 4.946 1.00 94.69 114 SER A CA 1
ATOM 891 C C . SER A 1 114 ? -0.835 -6.594 4.080 1.00 94.69 114 SER A C 1
ATOM 893 O O . SER A 1 114 ? -0.921 -7.696 4.614 1.00 94.69 114 SER A O 1
ATOM 895 N N . ILE A 1 115 ? -0.704 -6.440 2.762 1.00 93.25 115 ILE A N 1
ATOM 896 C CA . ILE A 1 115 ? -0.887 -7.555 1.812 1.00 93.25 115 ILE A CA 1
ATOM 897 C C . ILE A 1 115 ? 0.382 -7.940 1.053 1.00 93.25 115 ILE A C 1
ATOM 899 O O . ILE A 1 115 ? 0.557 -9.103 0.714 1.00 93.25 115 ILE A O 1
ATOM 903 N N . LEU A 1 116 ? 1.281 -6.985 0.799 1.00 87.31 116 LEU A N 1
ATOM 904 C CA . LEU A 1 116 ? 2.544 -7.224 0.101 1.00 87.31 116 LEU A CA 1
ATOM 905 C C . LEU A 1 116 ? 3.672 -6.417 0.747 1.00 87.31 116 LEU A C 1
ATOM 907 O O . LEU A 1 116 ? 3.470 -5.307 1.252 1.00 87.31 116 LEU A O 1
ATOM 911 N N . ASN A 1 117 ? 4.877 -6.974 0.690 1.00 77.19 117 ASN A N 1
ATOM 912 C CA . ASN A 1 117 ? 6.110 -6.265 1.011 1.00 77.19 117 ASN A CA 1
ATOM 913 C C . ASN A 1 117 ? 6.701 -5.697 -0.287 1.00 77.19 117 ASN A C 1
ATOM 915 O O . ASN A 1 117 ? 6.664 -6.378 -1.309 1.00 77.19 117 ASN A O 1
ATOM 919 N N . GLY A 1 118 ? 7.181 -4.451 -0.243 1.00 63.28 118 GLY A N 1
ATOM 920 C CA . GLY 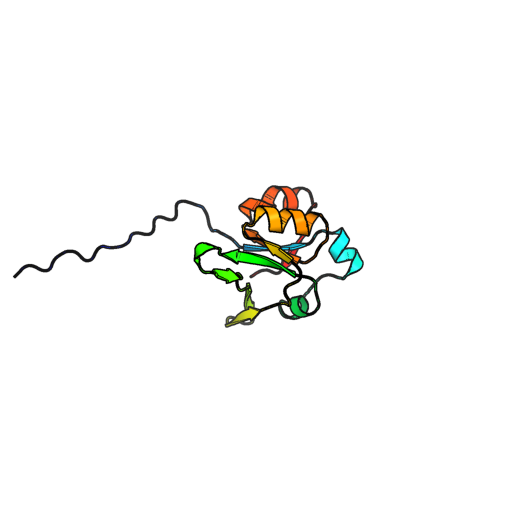A 1 118 ? 7.965 -3.842 -1.326 1.00 63.28 118 GLY A CA 1
ATOM 921 C C . GLY A 1 118 ? 9.423 -4.274 -1.280 1.00 63.28 118 GLY A C 1
ATOM 922 O O . GLY A 1 118 ? 9.880 -4.622 -0.168 1.00 63.28 118 GLY A O 1
#

Secondary structure (DSSP, 8-state):
--------------SS---EEEEE-HHHHHHH----SGGGGGGS-EEEEEETTTTEEPPEEEEETTEEEEE---EEEEESSHHHHHHHHHTTS-EEEEEHHHHHHHHHHTSSEEEE--

Radius of gyration: 17.25 Å; chains: 1; bounding box: 60×41×28 Å

pLDDT: mean 84.21, std 15.35, range [38.03, 98.0]

Sequence (118 aa):
MHNEGRASMLAVRLTGPLTPRFMAAPSYLERFGRPSHPRDLLAHKCVRHKFVTAKRVLNWHFVEDGQAKTVEPPNTLIFDNMQSVALAVRDGHGIGCALRTVIEEDLLTGKLESILNG